Protein AF-A0A962N5A6-F1 (afdb_monomer)

Foldseek 3Di:
DVVVVVVVVVLVVVVVVCVVVADWDWWADPNDTDTDSFYDPVGDPDPPDDGGDDPDDPVSVVVVLVVQLVVLVVCCVPPVLNQSNVLSVQLVVCVDPPNVVVVCNVVSVVSNVVSVVVVCCVVVVVVVVVVVVVCVVDPPDD

Sequence (142 aa):
MAVFCLLTVTIIAHELLDFWNASLMPVCEYDLVRYATRVSAQHLCSSEQAVVASDGPPIGPLVTVFVVIATGVLLALKRRFPWMMLGGIAMFVSATPPMMRYKLDNLGEVAITLGVICAIAHFAGAATRFNAVRANDNPVVD

Secondary structure (DSSP, 8-state):
-HHHHHHHHHHHHHHHHHHHHPPPEEEEETTEEEEES-B-TTS-SSTTPPPB--SS--HHHHHHHHHHHHHHHHHHHHH---HHHHHHHHHHHHTSTTGGGGTTHHHHHHHHHHHHHHHHHHHHHHHHHHHHHHHHHS----

Radius of gyration: 21.51 Å; Cα contacts (8 Å, |Δi|>4): 131; chains: 1; bounding box: 57×36×58 Å

Solvent-accessible surface area (backbone atoms only — not comparable to full-atom values): 7910 Å² total; per-residue (Å²): 105,71,68,58,53,51,53,51,52,51,44,53,53,51,54,53,55,49,57,77,71,54,63,77,40,74,28,34,53,94,97,38,83,41,76,34,72,50,31,55,87,88,24,58,75,48,96,85,61,77,71,35,74,71,98,64,80,69,59,60,65,52,51,52,42,50,53,42,26,53,51,12,48,56,35,25,75,77,67,72,45,47,54,32,22,52,12,25,49,48,25,53,52,19,62,33,87,76,43,40,79,73,59,32,48,66,55,15,54,52,36,36,50,50,15,49,50,52,49,49,55,56,57,52,53,50,52,55,52,52,52,52,51,55,52,66,76,55,68,82,81,128

pLDDT: mean 81.9, std 8.24, range [58.44, 94.88]

Nearest PDB structures (foldseek):
  3bjd-assembly1_A  TM=3.701E-01  e=7.824E+00  Pseudomonas aeruginosa PAO1
  5gas-assembly1_T  TM=2.739E-01  e=2.727E+00  Thermus thermophilus
  3c72-assembly1_A  TM=3.761E-01  e=9.423E+00  Rattus norvegicus
  9b9m-assembly1_B  TM=3.727E-01  e=8.324E+00  Pseudomonas aeruginosa
  5a4u-assembly1_F  TM=2.194E-01  e=5.393E+00  Arabidopsis thaliana

Structure (mmCIF, N/CA/C/O backbone):
data_AF-A0A962N5A6-F1
#
_entry.id   AF-A0A962N5A6-F1
#
loop_
_atom_site.group_PDB
_atom_site.id
_atom_site.type_symbol
_atom_site.label_atom_id
_atom_site.label_alt_id
_atom_site.label_comp_id
_atom_site.label_asym_id
_atom_site.label_entity_id
_atom_site.label_seq_id
_atom_site.pdbx_PDB_ins_code
_atom_site.Cartn_x
_atom_site.Cartn_y
_atom_site.Cartn_z
_atom_site.occupancy
_atom_site.B_iso_or_equiv
_atom_site.auth_seq_id
_atom_site.auth_comp_id
_atom_site.auth_asym_id
_atom_site.auth_atom_id
_atom_site.pdbx_PDB_model_num
ATOM 1 N N . MET A 1 1 ? -2.535 8.611 18.108 1.00 82.94 1 MET A N 1
ATOM 2 C CA . MET A 1 1 ? -3.055 9.470 17.023 1.00 82.94 1 MET A CA 1
ATOM 3 C C . MET A 1 1 ? -1.970 10.363 16.446 1.00 82.94 1 MET A C 1
ATOM 5 O O . MET A 1 1 ? -1.629 10.131 15.302 1.00 82.94 1 MET A O 1
ATOM 9 N N . ALA A 1 2 ? -1.335 11.257 17.215 1.00 88.69 2 ALA A N 1
ATOM 10 C CA . ALA A 1 2 ? -0.260 12.123 16.696 1.00 88.69 2 ALA A CA 1
ATOM 11 C C . ALA A 1 2 ? 0.865 11.370 15.951 1.00 88.69 2 ALA A C 1
ATOM 13 O O . ALA A 1 2 ? 1.178 11.716 14.820 1.00 88.69 2 ALA A O 1
ATOM 14 N N . VAL A 1 3 ? 1.400 10.287 16.533 1.00 88.25 3 VAL A N 1
ATOM 15 C CA . VAL A 1 3 ? 2.443 9.455 15.893 1.00 88.25 3 VAL A CA 1
ATOM 16 C C . VAL A 1 3 ? 1.981 8.865 14.557 1.00 88.25 3 VAL A C 1
ATOM 18 O O . VAL A 1 3 ? 2.721 8.898 13.584 1.00 88.25 3 VAL A O 1
ATOM 21 N N . PHE A 1 4 ? 0.746 8.361 14.493 1.00 85.62 4 PHE A N 1
ATOM 22 C CA . PHE A 1 4 ? 0.176 7.800 13.265 1.00 85.62 4 PHE A CA 1
ATOM 23 C C . PHE A 1 4 ? 0.002 8.875 12.185 1.00 85.62 4 PHE A C 1
ATOM 25 O O . PHE A 1 4 ? 0.357 8.649 11.032 1.00 85.62 4 PHE A O 1
ATOM 32 N N . CYS A 1 5 ? -0.494 10.057 12.563 1.00 90.88 5 CYS A N 1
ATOM 33 C CA . CYS A 1 5 ? -0.647 11.174 11.636 1.00 90.88 5 CYS A CA 1
ATOM 34 C C . CYS A 1 5 ? 0.708 11.637 11.091 1.00 90.88 5 CYS A C 1
ATOM 36 O O . CYS A 1 5 ? 0.840 11.804 9.884 1.00 90.88 5 CYS A O 1
ATOM 38 N N . LEU A 1 6 ? 1.717 11.788 11.957 1.00 94.88 6 LEU A N 1
ATOM 39 C CA . LEU A 1 6 ? 3.071 12.161 11.543 1.00 94.88 6 LEU A CA 1
ATOM 40 C C . LEU A 1 6 ? 3.664 11.127 10.586 1.00 94.88 6 LEU A C 1
ATOM 42 O O . LEU A 1 6 ? 4.086 11.497 9.499 1.00 94.88 6 LEU A O 1
AT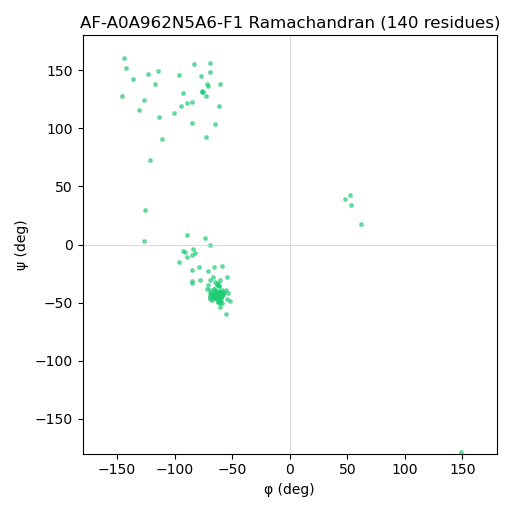OM 46 N N . LEU A 1 7 ? 3.609 9.839 10.941 1.00 91.19 7 LEU A N 1
ATOM 47 C CA . LEU A 1 7 ? 4.076 8.750 10.081 1.00 91.19 7 LEU A CA 1
ATOM 48 C C . LEU A 1 7 ? 3.404 8.796 8.699 1.00 91.19 7 LEU A C 1
ATOM 50 O O . LEU A 1 7 ? 4.079 8.710 7.679 1.00 91.19 7 LEU A O 1
ATOM 54 N N . THR A 1 8 ? 2.082 8.971 8.667 1.00 88.62 8 THR A N 1
ATOM 55 C CA . THR A 1 8 ? 1.308 9.020 7.419 1.00 88.62 8 THR A CA 1
ATOM 56 C C . THR A 1 8 ? 1.729 10.202 6.549 1.00 88.62 8 THR A C 1
ATOM 58 O O . THR A 1 8 ? 1.980 10.027 5.361 1.00 88.62 8 THR A O 1
ATOM 61 N N . VAL A 1 9 ? 1.859 11.395 7.137 1.00 94.12 9 VAL A N 1
ATOM 62 C CA . VAL A 1 9 ? 2.307 12.597 6.419 1.00 94.12 9 VAL A CA 1
ATOM 63 C C . VAL A 1 9 ? 3.726 12.417 5.882 1.00 94.12 9 VAL A C 1
ATOM 65 O O . VAL A 1 9 ? 3.983 12.766 4.734 1.00 94.12 9 VAL A O 1
ATOM 68 N N . THR A 1 10 ? 4.634 11.835 6.669 1.00 92.75 10 THR A N 1
ATOM 69 C CA . THR A 1 10 ? 6.011 11.570 6.233 1.00 92.75 10 THR A CA 1
ATOM 70 C C . THR A 1 10 ? 6.058 10.597 5.057 1.00 92.75 10 THR A C 1
ATOM 72 O O . THR A 1 10 ? 6.770 10.866 4.096 1.00 92.75 10 THR A O 1
ATOM 75 N N . ILE A 1 11 ? 5.283 9.506 5.093 1.00 91.69 11 ILE A N 1
ATOM 76 C CA . ILE A 1 11 ? 5.227 8.535 3.989 1.00 91.69 11 ILE A CA 1
ATOM 7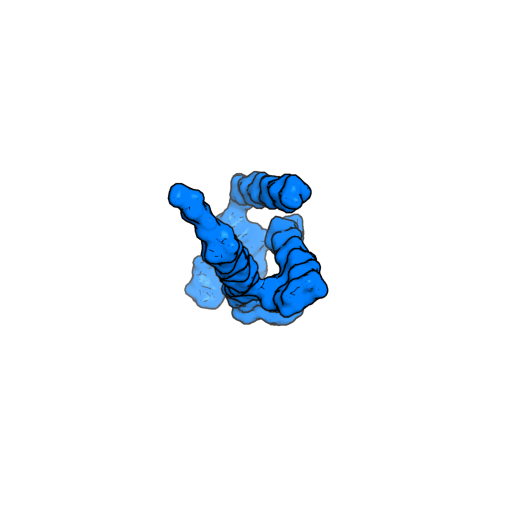7 C C . ILE A 1 11 ? 4.649 9.183 2.728 1.00 91.69 11 ILE A C 1
ATOM 79 O O . ILE A 1 11 ? 5.231 9.043 1.660 1.00 91.69 11 ILE A O 1
ATOM 83 N N . ILE A 1 12 ? 3.548 9.936 2.844 1.00 90.69 12 ILE A N 1
ATOM 84 C CA . ILE A 1 12 ? 2.951 10.639 1.697 1.00 90.69 12 ILE A CA 1
ATOM 85 C C . ILE A 1 12 ? 3.952 11.625 1.087 1.00 90.69 12 ILE A C 1
ATOM 87 O O . ILE A 1 12 ? 4.095 11.669 -0.130 1.00 90.69 12 ILE A O 1
ATOM 91 N N . ALA A 1 13 ? 4.653 12.403 1.915 1.00 92.44 13 ALA A N 1
ATOM 92 C CA . ALA A 1 13 ? 5.653 13.351 1.437 1.00 92.44 13 ALA A CA 1
ATOM 93 C C . ALA A 1 13 ? 6.822 12.646 0.732 1.00 92.44 13 ALA A C 1
ATOM 95 O O . ALA A 1 13 ? 7.244 13.098 -0.328 1.00 92.44 13 ALA A O 1
ATOM 96 N N . HIS A 1 14 ? 7.313 11.535 1.288 1.00 90.81 14 HIS A N 1
ATOM 97 C CA . HIS A 1 14 ? 8.376 10.729 0.688 1.00 90.81 14 HIS A CA 1
ATOM 98 C C . HIS A 1 14 ? 7.968 10.183 -0.687 1.00 90.81 14 HIS A C 1
ATOM 100 O O . HIS A 1 14 ? 8.644 10.443 -1.675 1.00 90.81 14 HIS A O 1
ATOM 106 N N . GLU A 1 15 ? 6.830 9.490 -0.768 1.00 87.44 15 GLU A N 1
ATOM 107 C CA . GLU A 1 15 ? 6.330 8.893 -2.016 1.00 87.44 15 GLU A CA 1
ATOM 108 C C . GLU A 1 15 ? 6.004 9.957 -3.074 1.00 87.44 15 GLU A C 1
ATOM 110 O O . GLU A 1 15 ? 6.234 9.747 -4.263 1.00 87.44 15 GLU A O 1
ATOM 115 N N . LEU A 1 16 ? 5.503 11.127 -2.660 1.00 90.19 16 LEU A N 1
ATOM 116 C CA . LEU A 1 16 ? 5.241 12.234 -3.577 1.00 90.19 16 LEU A CA 1
ATOM 117 C C . LEU A 1 16 ? 6.536 12.775 -4.189 1.00 90.19 16 LEU A C 1
ATOM 119 O O . LEU A 1 16 ? 6.573 13.056 -5.384 1.00 90.19 16 LEU A O 1
ATOM 123 N N . LEU A 1 17 ? 7.592 12.930 -3.389 1.00 87.94 17 LEU A N 1
ATOM 124 C CA . LEU A 1 17 ? 8.891 13.383 -3.884 1.00 87.94 17 LEU A CA 1
ATOM 125 C C . LEU A 1 17 ? 9.533 12.342 -4.804 1.00 87.94 17 LEU A C 1
ATOM 127 O O . LEU A 1 17 ? 10.055 12.708 -5.856 1.00 87.94 17 LEU A O 1
ATOM 131 N N . ASP A 1 18 ? 9.445 11.061 -4.452 1.00 85.12 18 ASP A N 1
ATOM 132 C CA . ASP A 1 18 ? 9.923 9.974 -5.308 1.00 85.12 18 ASP A CA 1
ATOM 133 C C . ASP A 1 18 ? 9.173 9.944 -6.640 1.00 85.12 18 ASP A C 1
ATOM 135 O O . ASP A 1 18 ? 9.796 9.821 -7.692 1.00 85.12 18 ASP A O 1
ATOM 139 N N . PHE A 1 19 ? 7.852 10.147 -6.628 1.00 85.19 19 PHE A N 1
ATOM 140 C CA . PHE A 1 19 ? 7.035 10.184 -7.841 1.00 85.19 19 PHE A CA 1
ATOM 141 C C . PHE A 1 19 ? 7.504 11.248 -8.841 1.00 85.19 19 PHE A C 1
ATOM 143 O O . PHE A 1 19 ? 7.556 10.981 -10.039 1.00 85.19 19 PHE A O 1
ATOM 150 N N . TRP A 1 20 ? 7.882 12.438 -8.365 1.00 88.12 20 TRP A N 1
ATOM 151 C CA . TRP A 1 20 ? 8.372 13.514 -9.235 1.00 88.12 20 TRP A CA 1
ATOM 152 C C . TRP A 1 20 ? 9.760 13.248 -9.824 1.00 88.12 20 TRP A C 1
ATOM 154 O O . TRP A 1 20 ? 10.092 13.813 -10.864 1.00 88.12 20 TRP A O 1
ATOM 164 N N . ASN A 1 21 ? 10.557 12.394 -9.185 1.00 85.50 21 ASN A N 1
ATOM 165 C CA . ASN A 1 21 ? 11.887 12.014 -9.662 1.00 85.50 21 ASN A CA 1
ATOM 166 C C . ASN A 1 21 ? 11.878 10.701 -10.461 1.00 85.50 21 ASN A C 1
ATOM 168 O O . ASN A 1 21 ? 12.843 10.385 -11.159 1.00 85.50 21 ASN A O 1
ATOM 172 N N . ALA A 1 22 ? 10.795 9.931 -10.373 1.00 83.25 22 ALA A N 1
ATOM 173 C CA . ALA A 1 22 ? 10.671 8.636 -11.010 1.00 83.25 22 ALA A CA 1
ATOM 174 C C . ALA A 1 22 ? 10.412 8.757 -12.519 1.00 83.25 22 ALA A C 1
ATOM 176 O O . ALA A 1 22 ? 9.509 9.455 -12.977 1.00 83.25 22 ALA A O 1
ATOM 177 N N . SER A 1 23 ? 11.170 7.993 -13.305 1.00 85.56 23 SER A N 1
ATOM 178 C CA . SER A 1 23 ? 10.913 7.822 -14.737 1.00 85.56 23 SER A CA 1
ATOM 179 C C . SER A 1 23 ? 10.068 6.572 -14.973 1.00 85.56 23 SER A C 1
ATOM 181 O O . SER A 1 23 ? 10.480 5.460 -14.644 1.00 85.56 23 SER A O 1
ATOM 183 N N . LEU A 1 24 ? 8.879 6.747 -15.552 1.00 86.00 24 LEU A N 1
ATOM 184 C CA . LEU A 1 24 ? 7.996 5.641 -15.922 1.00 86.00 24 LEU A CA 1
ATOM 185 C C . LEU A 1 24 ? 8.385 5.089 -17.295 1.00 86.00 24 LEU A C 1
ATOM 187 O O . LEU A 1 24 ? 8.360 5.808 -18.291 1.00 86.00 24 LEU A O 1
ATOM 191 N N . MET A 1 25 ? 8.695 3.797 -17.353 1.00 87.19 25 MET A N 1
ATOM 192 C CA . MET A 1 25 ? 9.019 3.082 -18.587 1.00 87.19 25 MET A CA 1
ATOM 193 C C . MET A 1 25 ? 7.962 2.015 -18.893 1.00 87.19 25 MET A C 1
ATOM 195 O O . MET A 1 25 ? 7.364 1.462 -17.964 1.00 87.19 25 MET A O 1
ATOM 199 N N . PRO A 1 26 ? 7.705 1.712 -20.177 1.00 89.62 26 PRO A N 1
ATOM 200 C CA . PRO A 1 26 ? 6.782 0.652 -20.547 1.00 89.62 26 PRO A CA 1
ATOM 201 C C . PRO A 1 26 ? 7.392 -0.725 -20.253 1.00 89.62 26 PRO A C 1
ATOM 203 O O . PRO A 1 26 ? 8.564 -0.984 -20.518 1.00 89.62 26 PRO A O 1
ATOM 206 N N . VAL A 1 27 ? 6.565 -1.612 -19.722 1.00 89.19 27 VAL A N 1
ATOM 207 C CA . VAL A 1 27 ? 6.858 -3.003 -19.389 1.00 89.19 27 VAL A CA 1
ATOM 208 C C . VAL A 1 27 ? 5.806 -3.861 -20.071 1.00 89.19 27 VAL A C 1
ATOM 210 O O . VAL A 1 27 ? 4.606 -3.647 -19.872 1.00 89.19 27 VAL A O 1
ATOM 213 N N . CYS A 1 28 ? 6.257 -4.820 -20.873 1.00 87.81 28 CYS A N 1
ATOM 214 C CA . CYS A 1 28 ? 5.388 -5.700 -21.640 1.00 87.81 28 CYS A CA 1
ATOM 215 C C . CYS A 1 28 ? 5.272 -7.035 -20.922 1.00 87.81 28 CYS A C 1
ATOM 217 O O . CYS A 1 28 ? 6.238 -7.780 -20.778 1.00 87.81 28 CYS A O 1
ATOM 219 N N . GLU A 1 29 ? 4.071 -7.314 -20.433 1.00 83.44 29 GLU A N 1
ATOM 220 C CA . GLU A 1 29 ? 3.795 -8.472 -19.599 1.00 83.44 29 GLU A CA 1
ATOM 221 C C . GLU A 1 29 ? 2.389 -8.992 -19.902 1.00 83.44 29 GLU A C 1
ATOM 223 O O . GLU A 1 29 ? 1.424 -8.239 -19.796 1.00 83.44 29 GLU A O 1
ATOM 228 N N . TYR A 1 30 ? 2.258 -10.290 -20.197 1.00 79.50 30 TYR A N 1
ATOM 229 C CA . TYR A 1 30 ? 0.972 -10.933 -20.510 1.00 79.50 30 TYR A CA 1
ATOM 230 C C . TYR A 1 30 ? 0.190 -10.217 -21.624 1.00 79.50 30 TYR A C 1
ATOM 232 O O . TYR A 1 30 ? -1.015 -10.016 -21.496 1.00 79.50 30 TYR A O 1
ATOM 240 N N . ASP A 1 31 ? 0.886 -9.808 -22.689 1.00 81.50 31 ASP A N 1
ATOM 241 C CA . ASP A 1 31 ? 0.311 -9.072 -23.831 1.00 81.50 31 ASP A CA 1
ATOM 242 C C . ASP A 1 31 ? -0.295 -7.699 -23.455 1.00 81.50 31 ASP A C 1
ATOM 244 O O . ASP A 1 31 ? -1.076 -7.103 -24.193 1.00 81.50 31 ASP A O 1
ATOM 248 N N . LEU A 1 32 ? 0.078 -7.173 -22.28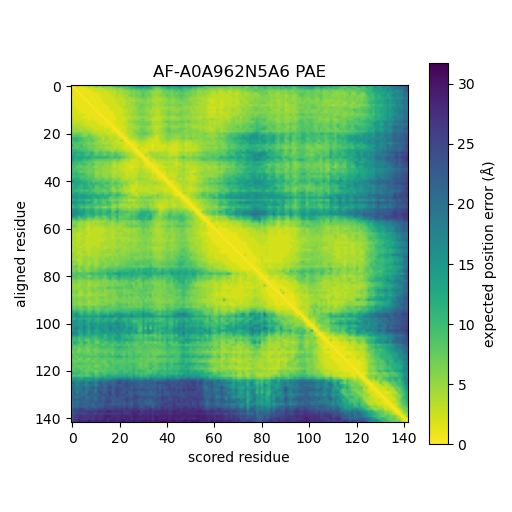1 1.00 83.00 32 LEU A N 1
ATOM 249 C CA . LEU A 1 32 ? -0.333 -5.867 -21.779 1.00 83.00 32 LEU A CA 1
ATOM 250 C C . LEU A 1 32 ? 0.885 -4.961 -21.611 1.00 83.00 32 LEU A C 1
ATOM 252 O O . LEU A 1 32 ? 1.917 -5.364 -21.069 1.00 83.00 32 LEU A O 1
ATOM 256 N N . VAL A 1 33 ? 0.724 -3.698 -22.004 1.00 88.19 33 VAL A N 1
ATOM 257 C CA . VAL A 1 33 ? 1.696 -2.639 -21.722 1.00 88.19 33 VAL A CA 1
ATOM 258 C C . VAL A 1 33 ? 1.341 -2.003 -20.381 1.00 88.19 33 VAL A C 1
ATOM 260 O O . VAL A 1 33 ? 0.236 -1.493 -20.192 1.00 88.19 33 VAL A O 1
ATOM 263 N N . ARG A 1 34 ? 2.277 -2.033 -19.431 1.00 85.62 34 ARG A N 1
ATOM 264 C CA . ARG A 1 34 ? 2.153 -1.372 -18.124 1.00 85.62 34 ARG A CA 1
ATOM 265 C C . ARG A 1 34 ? 3.307 -0.408 -17.929 1.00 85.62 34 ARG A C 1
ATOM 267 O O . ARG A 1 34 ? 4.412 -0.689 -18.365 1.00 85.62 34 ARG A O 1
ATOM 274 N N . TYR A 1 35 ? 3.075 0.695 -17.232 1.00 85.44 35 TYR A N 1
ATOM 275 C CA . TYR A 1 35 ? 4.152 1.607 -16.865 1.00 85.44 35 TYR A CA 1
ATOM 276 C C . TYR A 1 35 ? 4.691 1.253 -15.484 1.00 85.44 35 TYR A C 1
ATOM 278 O O . TYR A 1 35 ? 3.921 1.079 -14.538 1.00 85.44 35 TYR A O 1
ATOM 286 N N . ALA A 1 36 ? 6.009 1.129 -15.379 1.00 84.94 36 ALA A N 1
ATOM 287 C CA . ALA A 1 36 ? 6.703 0.882 -14.126 1.00 84.94 36 ALA A CA 1
ATOM 288 C C . ALA A 1 36 ? 8.040 1.626 -14.105 1.00 84.94 36 ALA A C 1
ATOM 290 O O . ALA A 1 36 ? 8.590 1.993 -15.139 1.00 84.94 36 ALA A O 1
ATOM 291 N N . THR A 1 37 ? 8.583 1.822 -12.911 1.00 84.81 37 THR A N 1
ATOM 292 C CA . THR A 1 37 ? 9.892 2.456 -12.695 1.00 84.81 37 THR A CA 1
ATOM 293 C C . THR A 1 37 ? 11.059 1.476 -12.817 1.00 84.81 37 THR A C 1
ATOM 295 O O . THR A 1 37 ? 12.216 1.867 -12.731 1.00 84.81 37 THR A O 1
ATOM 298 N N . ARG A 1 38 ? 10.764 0.188 -13.025 1.00 82.38 38 ARG A N 1
ATOM 299 C CA . ARG A 1 38 ? 11.738 -0.898 -13.148 1.00 82.38 38 ARG A CA 1
ATOM 300 C C . ARG A 1 38 ? 11.356 -1.816 -14.295 1.00 82.38 38 ARG A C 1
ATOM 302 O O . ARG A 1 38 ? 10.178 -2.119 -14.484 1.00 82.38 38 ARG A O 1
ATOM 309 N N . VAL A 1 39 ? 12.359 -2.296 -15.017 1.00 85.25 39 VAL A N 1
ATOM 310 C CA . VAL A 1 39 ? 12.181 -3.140 -16.199 1.00 85.25 39 VAL A CA 1
ATOM 311 C C . VAL A 1 39 ? 13.097 -4.343 -16.055 1.00 85.25 39 VAL A C 1
ATOM 313 O O . VAL A 1 39 ? 14.315 -4.188 -16.021 1.00 85.25 39 VAL A O 1
ATOM 316 N N . SER A 1 40 ? 12.523 -5.544 -15.947 1.00 83.62 40 SER A N 1
ATOM 317 C CA . SER A 1 40 ? 13.307 -6.782 -15.934 1.00 83.62 40 SER A CA 1
ATOM 318 C C . SER A 1 40 ? 13.625 -7.218 -17.368 1.00 83.62 40 SER A C 1
ATOM 320 O O . SER A 1 40 ? 12.875 -6.918 -18.297 1.00 83.62 40 SER A O 1
ATOM 322 N N . ALA A 1 41 ? 14.699 -7.993 -17.550 1.00 83.31 41 ALA A N 1
ATOM 323 C CA . ALA A 1 41 ? 15.081 -8.525 -18.863 1.00 83.31 41 ALA A CA 1
ATOM 324 C C . ALA A 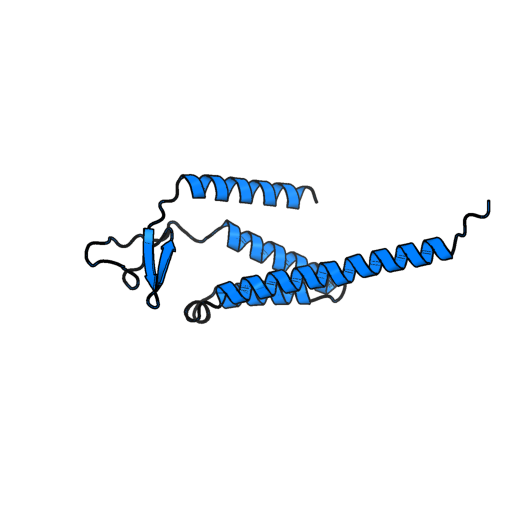1 41 ? 13.997 -9.406 -19.520 1.00 83.31 41 ALA A C 1
ATOM 326 O O . ALA A 1 41 ? 14.037 -9.636 -20.723 1.00 83.31 41 ALA A O 1
ATOM 327 N N . GLN A 1 42 ? 13.037 -9.909 -18.738 1.00 82.06 42 GLN A N 1
ATOM 328 C CA . GLN A 1 42 ? 11.971 -10.799 -19.205 1.00 82.06 42 GLN A CA 1
ATOM 329 C C . GLN A 1 42 ? 10.727 -10.036 -19.689 1.00 82.06 42 GLN A C 1
ATOM 331 O O . GLN A 1 42 ? 9.852 -10.646 -20.295 1.00 82.06 42 GLN A O 1
ATOM 336 N N . HIS A 1 43 ? 10.645 -8.725 -19.435 1.00 84.50 43 HIS A N 1
ATOM 337 C CA . HIS A 1 43 ? 9.448 -7.910 -19.691 1.00 84.50 43 HIS A CA 1
ATOM 338 C C . HIS A 1 43 ? 9.742 -6.679 -20.563 1.00 84.50 43 HIS A C 1
ATOM 340 O O . HIS A 1 43 ? 9.106 -5.630 -20.425 1.00 84.50 43 HIS A O 1
ATOM 346 N N . LEU A 1 44 ? 10.741 -6.794 -21.442 1.00 87.62 44 LEU A N 1
ATOM 347 C CA . LEU A 1 44 ? 11.096 -5.756 -22.407 1.00 87.62 44 LEU A CA 1
ATOM 348 C C . LEU A 1 44 ? 10.021 -5.653 -23.497 1.00 87.62 44 LEU A C 1
ATOM 350 O O . LEU A 1 44 ? 9.571 -6.666 -24.027 1.00 87.62 44 LEU A O 1
ATOM 354 N N . CYS A 1 45 ? 9.634 -4.427 -23.854 1.00 87.81 45 CYS A N 1
ATOM 355 C CA . CYS A 1 45 ? 8.711 -4.179 -24.965 1.00 87.81 45 CYS A CA 1
ATOM 356 C C . CYS A 1 45 ? 9.413 -4.119 -26.328 1.00 87.81 45 CYS A C 1
ATOM 358 O O . CYS A 1 45 ? 8.776 -4.297 -27.362 1.00 87.81 45 CYS A O 1
ATOM 360 N N . SER A 1 46 ? 10.718 -3.844 -26.335 1.00 86.12 46 SER A N 1
ATOM 361 C CA . SER A 1 46 ? 11.560 -3.754 -27.529 1.00 86.12 46 SER A CA 1
ATOM 362 C C . SER A 1 46 ? 12.939 -4.346 -27.242 1.00 86.12 46 SER A C 1
ATOM 364 O O . SER A 1 46 ? 13.416 -4.291 -26.109 1.00 86.12 46 SER A O 1
ATOM 366 N N . SER A 1 47 ? 13.604 -4.872 -28.272 1.00 82.12 47 SER A N 1
ATOM 367 C CA . SER A 1 47 ? 14.970 -5.406 -28.186 1.00 82.12 47 SER A CA 1
ATOM 368 C C . SER A 1 47 ? 16.034 -4.347 -27.879 1.00 82.12 47 SER A C 1
ATOM 370 O O . SER A 1 47 ? 17.125 -4.698 -27.444 1.00 82.12 47 SER A O 1
ATOM 372 N N . GLU A 1 48 ? 15.737 -3.065 -28.101 1.00 85.50 48 GLU A N 1
ATOM 373 C CA . GLU A 1 48 ? 16.657 -1.944 -27.838 1.00 85.50 48 GLU A CA 1
ATOM 374 C C . GLU A 1 48 ? 16.485 -1.336 -26.436 1.00 85.50 48 GLU A C 1
ATOM 376 O O . GLU A 1 48 ? 17.240 -0.454 -26.030 1.00 85.50 48 GLU A O 1
ATOM 381 N N . GLN A 1 49 ? 15.480 -1.784 -25.680 1.00 85.25 49 GLN A N 1
ATOM 382 C CA . GLN A 1 49 ? 15.165 -1.234 -24.369 1.00 85.25 49 GLN A CA 1
ATOM 383 C C . GLN A 1 49 ? 16.167 -1.723 -23.310 1.00 85.25 49 GLN A C 1
ATOM 385 O O . GLN A 1 49 ? 16.431 -2.918 -23.181 1.00 85.25 49 GLN A O 1
ATOM 390 N N . ALA A 1 50 ? 16.706 -0.795 -22.516 1.00 85.75 50 ALA A N 1
ATOM 391 C CA . ALA A 1 50 ? 17.626 -1.123 -21.432 1.00 85.75 50 ALA A CA 1
ATOM 392 C C . ALA A 1 50 ? 16.889 -1.680 -20.200 1.00 85.75 50 ALA A C 1
ATOM 394 O O . ALA A 1 50 ? 15.786 -1.249 -19.857 1.00 85.75 50 ALA A O 1
ATOM 395 N N . VAL A 1 51 ? 17.534 -2.622 -19.508 1.00 86.69 51 VAL A N 1
ATOM 396 C CA . VAL A 1 51 ? 17.077 -3.145 -18.213 1.00 86.69 51 VAL A CA 1
ATOM 397 C C . VAL A 1 51 ? 17.303 -2.078 -17.146 1.00 86.69 51 VAL A C 1
ATOM 399 O O . VAL A 1 51 ? 18.416 -1.577 -16.992 1.00 86.69 51 VAL A O 1
ATOM 402 N N . VAL A 1 52 ? 16.255 -1.765 -16.386 1.00 84.25 52 VAL A N 1
ATOM 403 C CA . VAL A 1 52 ? 16.305 -0.790 -15.291 1.00 84.25 52 VAL A CA 1
ATOM 404 C C . VAL A 1 52 ? 16.091 -1.532 -13.984 1.00 84.25 52 VAL A C 1
ATOM 406 O O . VAL A 1 52 ? 15.001 -2.053 -13.722 1.00 84.25 52 VAL A O 1
ATOM 409 N N . ALA A 1 53 ? 17.158 -1.624 -13.193 1.00 80.31 53 ALA A N 1
ATOM 410 C CA . ALA A 1 53 ? 17.128 -2.265 -11.887 1.00 80.31 53 ALA A CA 1
ATOM 411 C C . ALA A 1 53 ? 16.296 -1.447 -10.884 1.00 80.31 53 ALA A C 1
ATOM 413 O O . ALA A 1 53 ? 16.097 -0.250 -11.045 1.00 80.31 53 ALA A O 1
ATOM 414 N N . SER A 1 54 ? 15.793 -2.118 -9.846 1.00 73.19 54 SER A N 1
ATOM 415 C CA . SER A 1 54 ? 15.072 -1.464 -8.748 1.00 73.19 54 SER A CA 1
ATOM 416 C C . SER A 1 54 ? 16.072 -0.750 -7.834 1.00 73.19 54 SER A C 1
ATOM 418 O O . SER A 1 54 ? 17.004 -1.400 -7.365 1.00 73.19 54 SER A O 1
ATOM 420 N N . ASP A 1 55 ? 15.828 0.518 -7.495 1.00 70.19 55 ASP A N 1
ATOM 421 C CA . ASP A 1 55 ? 16.673 1.313 -6.575 1.00 70.19 55 ASP A CA 1
ATOM 422 C C . ASP A 1 55 ? 16.536 0.919 -5.089 1.00 70.19 55 ASP A C 1
ATOM 424 O O . ASP A 1 55 ? 17.114 1.536 -4.197 1.00 70.19 55 ASP A O 1
ATOM 428 N N . GLY A 1 56 ? 15.778 -0.139 -4.798 1.00 75.19 56 GLY A N 1
ATOM 429 C CA . GLY A 1 56 ? 15.559 -0.644 -3.449 1.00 75.19 56 GLY A CA 1
ATOM 430 C C . GLY A 1 56 ? 14.181 -1.278 -3.260 1.00 75.19 56 GLY A C 1
ATOM 431 O O . GLY A 1 56 ? 13.402 -1.390 -4.216 1.00 75.19 56 GLY A O 1
ATOM 432 N N . PRO A 1 57 ? 13.881 -1.746 -2.035 1.00 76.12 57 PRO A N 1
ATOM 433 C CA . PRO A 1 57 ? 12.549 -2.206 -1.662 1.00 76.12 57 PRO A CA 1
ATOM 434 C C . PRO A 1 57 ? 11.553 -1.031 -1.596 1.00 76.12 57 PRO A C 1
ATOM 436 O O . PRO A 1 57 ? 11.944 0.070 -1.219 1.00 76.12 57 PRO A O 1
ATOM 439 N N . PRO A 1 58 ? 10.261 -1.250 -1.908 1.00 80.75 58 PRO A N 1
ATOM 440 C CA . PRO A 1 58 ? 9.238 -0.206 -1.853 1.00 80.75 58 PRO A CA 1
ATOM 441 C C . PRO A 1 58 ? 8.892 0.126 -0.395 1.00 80.75 58 PRO A C 1
ATOM 443 O O . PRO A 1 58 ? 8.053 -0.536 0.218 1.00 80.75 58 PRO A O 1
ATOM 446 N N . ILE A 1 59 ? 9.573 1.123 0.175 1.00 84.25 59 ILE A N 1
ATOM 447 C CA . ILE A 1 59 ? 9.536 1.426 1.613 1.00 84.25 59 ILE A CA 1
ATOM 448 C C . ILE A 1 59 ? 8.123 1.801 2.073 1.00 84.25 59 ILE A C 1
ATOM 450 O O . ILE A 1 59 ? 7.654 1.230 3.060 1.00 84.25 59 ILE A O 1
ATOM 454 N N . GLY A 1 60 ? 7.427 2.702 1.369 1.00 84.94 60 GLY A N 1
ATOM 455 C CA . GLY A 1 60 ? 6.086 3.154 1.749 1.00 84.94 60 GLY A CA 1
ATOM 456 C C . GLY A 1 60 ? 5.092 1.999 1.904 1.00 84.94 60 GLY A C 1
ATOM 457 O O . GLY A 1 60 ? 4.607 1.777 3.018 1.00 84.94 60 GLY A O 1
ATOM 458 N N . PRO A 1 61 ? 4.847 1.195 0.851 1.00 84.06 61 PRO A N 1
ATOM 459 C CA . PRO A 1 61 ? 3.962 0.033 0.925 1.00 84.06 61 PRO A CA 1
ATOM 460 C C . PRO A 1 61 ? 4.345 -0.964 2.028 1.00 84.06 61 PRO A C 1
ATOM 462 O O . PRO A 1 61 ? 3.467 -1.489 2.717 1.00 84.06 61 PRO A O 1
ATOM 465 N N . LEU A 1 62 ? 5.646 -1.198 2.241 1.00 87.69 62 LEU A N 1
ATOM 466 C CA . LEU A 1 62 ? 6.141 -2.103 3.281 1.00 87.69 62 LEU A CA 1
ATOM 467 C C . LEU A 1 62 ? 5.746 -1.610 4.680 1.00 87.69 62 LEU A C 1
ATOM 469 O O . LEU A 1 62 ? 5.186 -2.361 5.482 1.00 87.69 62 LEU A O 1
ATOM 473 N N . VAL A 1 63 ? 6.001 -0.328 4.962 1.00 89.56 63 VAL A N 1
ATOM 474 C CA . VAL A 1 63 ? 5.663 0.300 6.244 1.00 89.56 63 VAL A CA 1
ATOM 475 C C . VAL A 1 63 ? 4.150 0.285 6.460 1.00 89.56 63 VAL A C 1
ATOM 477 O O . VAL A 1 63 ? 3.695 -0.066 7.550 1.00 89.56 63 VAL A O 1
ATOM 480 N N . THR A 1 64 ? 3.357 0.588 5.430 1.00 86.75 64 THR A N 1
ATOM 481 C CA . THR A 1 64 ? 1.891 0.560 5.516 1.00 86.75 64 THR A CA 1
ATOM 482 C C . THR A 1 64 ? 1.368 -0.825 5.890 1.00 86.75 64 THR A C 1
ATOM 484 O O . THR A 1 64 ? 0.568 -0.940 6.822 1.00 86.75 64 THR A O 1
ATOM 487 N N . VAL A 1 65 ? 1.844 -1.887 5.231 1.00 88.31 65 VAL A N 1
ATOM 488 C CA . VAL A 1 65 ? 1.424 -3.265 5.535 1.00 88.31 65 VAL A CA 1
ATOM 489 C C . VAL A 1 65 ? 1.759 -3.638 6.980 1.00 88.31 65 VAL A C 1
ATOM 491 O O . VAL A 1 65 ? 0.898 -4.162 7.690 1.00 88.31 65 VAL A O 1
ATOM 494 N N . PHE A 1 66 ? 2.959 -3.309 7.469 1.00 91.25 66 PHE A N 1
ATOM 495 C CA . PHE A 1 66 ? 3.329 -3.593 8.859 1.00 91.25 66 PHE A CA 1
ATOM 496 C C . PHE A 1 66 ? 2.478 -2.833 9.875 1.00 91.25 66 PHE A C 1
ATOM 498 O O . PHE A 1 66 ? 2.069 -3.414 10.881 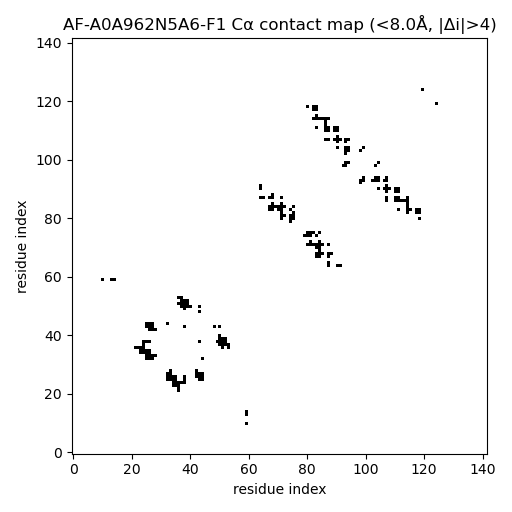1.00 91.25 66 PHE A O 1
ATOM 505 N N . VAL A 1 67 ? 2.158 -1.563 9.614 1.00 89.56 67 VAL A N 1
ATOM 506 C CA . VAL A 1 67 ? 1.274 -0.771 10.482 1.00 89.56 67 VAL A CA 1
ATOM 507 C C . VAL A 1 67 ? -0.127 -1.378 10.535 1.00 89.56 67 VAL A C 1
ATOM 509 O O . VAL A 1 67 ? -0.708 -1.478 11.621 1.00 89.56 67 VAL A O 1
ATOM 512 N N . VAL A 1 68 ? -0.666 -1.828 9.398 1.00 87.31 68 VAL A N 1
ATOM 513 C CA . VAL A 1 68 ? -1.980 -2.483 9.352 1.00 87.31 68 VAL A CA 1
ATOM 514 C C . VAL A 1 68 ? -1.959 -3.809 10.107 1.00 87.31 68 VAL A C 1
ATOM 516 O O . VAL A 1 68 ? -2.839 -4.036 10.938 1.00 87.31 68 VAL A O 1
ATOM 519 N N . ILE A 1 69 ? -0.942 -4.651 9.897 1.00 89.81 69 ILE A N 1
ATOM 520 C CA . ILE A 1 69 ? -0.799 -5.923 10.618 1.00 89.81 69 ILE A CA 1
ATOM 521 C C . ILE A 1 69 ? -0.674 -5.673 12.123 1.00 89.81 69 ILE A C 1
ATOM 523 O O . ILE A 1 69 ? -1.419 -6.271 12.895 1.00 89.81 69 ILE A O 1
ATOM 527 N N . ALA A 1 70 ? 0.200 -4.761 12.557 1.00 89.94 70 ALA A N 1
ATOM 528 C CA . ALA A 1 70 ? 0.395 -4.449 13.973 1.00 89.94 70 ALA A CA 1
ATOM 529 C C . ALA A 1 70 ? -0.894 -3.928 14.626 1.00 89.94 70 ALA A C 1
ATOM 531 O O . ALA A 1 70 ? -1.269 -4.357 15.719 1.00 89.94 70 ALA A O 1
ATOM 532 N N . THR A 1 71 ? -1.620 -3.052 13.930 1.00 87.81 71 THR A N 1
ATOM 533 C CA . THR A 1 71 ? -2.918 -2.549 14.396 1.00 87.81 71 THR A CA 1
ATOM 534 C C . THR A 1 71 ? -3.949 -3.678 14.468 1.00 87.81 71 THR A C 1
ATOM 536 O O . THR A 1 71 ? -4.664 -3.797 15.465 1.00 87.81 71 THR A O 1
ATOM 539 N N . GLY A 1 72 ? -3.981 -4.559 13.465 1.00 86.31 72 GLY A N 1
ATOM 540 C CA . GLY A 1 72 ? -4.823 -5.751 13.442 1.00 86.31 72 GLY A CA 1
ATOM 541 C C . GLY A 1 72 ? -4.519 -6.720 14.587 1.00 86.31 72 GLY A C 1
ATOM 542 O O . GLY A 1 72 ? -5.451 -7.223 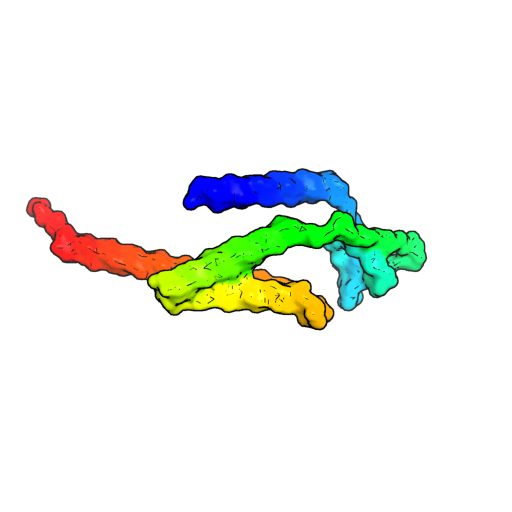15.206 1.00 86.31 72 GLY A O 1
ATOM 543 N N . VAL A 1 73 ? -3.245 -6.941 14.926 1.00 90.94 73 VAL A N 1
ATOM 544 C CA . VAL A 1 73 ? -2.824 -7.764 16.076 1.00 90.94 73 VAL A CA 1
ATOM 545 C C . VAL A 1 73 ? -3.339 -7.159 17.380 1.00 90.94 73 VAL A C 1
ATOM 547 O O . VAL A 1 73 ? -3.959 -7.853 18.185 1.00 90.94 73 VAL A O 1
ATOM 550 N N . LEU A 1 74 ? -3.147 -5.853 17.586 1.00 89.38 74 LEU A N 1
ATOM 551 C CA . LEU A 1 74 ? -3.656 -5.165 18.777 1.00 89.38 74 LEU A CA 1
ATOM 552 C C . LEU A 1 74 ? -5.180 -5.289 18.900 1.00 89.38 74 LEU A C 1
ATOM 554 O O . LEU A 1 74 ? -5.704 -5.479 20.001 1.00 89.38 74 LEU A O 1
ATOM 558 N N . LEU A 1 75 ? -5.891 -5.209 17.775 1.00 86.69 75 LEU A N 1
ATOM 559 C CA . LEU A 1 75 ? -7.341 -5.342 17.715 1.00 86.69 75 LEU A CA 1
ATOM 560 C C . LEU A 1 75 ? -7.802 -6.788 17.958 1.00 86.69 75 LEU A C 1
ATOM 562 O O . LEU A 1 75 ? -8.774 -7.013 18.683 1.00 86.69 75 LEU A O 1
ATOM 566 N N . ALA A 1 76 ? -7.067 -7.771 17.441 1.00 89.31 76 ALA A N 1
ATOM 567 C CA . ALA A 1 76 ? -7.297 -9.186 17.700 1.00 89.31 76 ALA A CA 1
ATOM 568 C C . ALA A 1 76 ? -7.130 -9.512 19.192 1.00 89.31 76 ALA A C 1
ATOM 570 O O . ALA A 1 76 ? -7.999 -10.154 19.779 1.00 89.31 76 ALA A O 1
ATOM 571 N N . LEU A 1 77 ? -6.075 -9.001 19.833 1.00 91.12 77 LEU A N 1
ATOM 572 C CA . LEU A 1 77 ? -5.806 -9.240 21.254 1.00 91.12 77 LEU A CA 1
ATOM 573 C C . LEU A 1 77 ? -6.824 -8.550 22.170 1.00 91.12 77 LEU A C 1
ATOM 575 O O . LEU A 1 77 ? -7.319 -9.161 23.113 1.00 91.12 77 LEU A O 1
ATOM 579 N N . LYS A 1 78 ? -7.163 -7.282 21.902 1.00 89.00 78 LYS A N 1
ATOM 580 C CA . LYS A 1 78 ? -8.037 -6.494 22.791 1.00 89.00 78 LYS A CA 1
ATOM 581 C C . LYS A 1 78 ? -9.528 -6.698 22.543 1.00 89.00 78 LYS A C 1
ATOM 583 O O . LYS A 1 78 ? -10.323 -6.530 23.463 1.00 89.00 78 LYS A O 1
ATOM 588 N N . ARG A 1 79 ? -9.929 -6.975 21.301 1.00 86.69 79 ARG A N 1
ATOM 589 C CA . ARG A 1 79 ? -11.340 -6.996 20.874 1.00 86.69 79 ARG A CA 1
ATOM 590 C C . ARG A 1 79 ? -11.749 -8.296 20.178 1.00 86.69 79 ARG A C 1
ATOM 592 O O . ARG A 1 79 ? -12.889 -8.387 19.741 1.00 86.69 79 ARG A O 1
ATOM 599 N N . ARG A 1 80 ? -10.856 -9.293 20.079 1.00 86.25 80 ARG A N 1
ATOM 600 C CA . ARG A 1 80 ? -11.087 -10.566 19.364 1.00 86.25 80 ARG A CA 1
ATOM 601 C C . ARG A 1 80 ? -11.557 -10.379 17.920 1.00 86.25 80 ARG A C 1
ATOM 603 O O . ARG A 1 80 ? -12.324 -11.184 17.403 1.00 86.25 80 ARG A O 1
ATOM 610 N N . PHE A 1 81 ? -11.074 -9.328 17.260 1.00 87.50 81 PHE A N 1
ATOM 611 C CA . PHE A 1 81 ? -11.379 -9.052 15.861 1.00 87.50 81 PHE A CA 1
ATOM 612 C C . PHE A 1 81 ? -10.120 -9.257 14.998 1.00 87.50 81 PHE A C 1
ATOM 614 O O . PHE A 1 81 ? -9.328 -8.328 14.841 1.00 87.50 81 PHE A O 1
ATOM 621 N N . PRO A 1 82 ? -9.892 -10.473 14.463 1.00 85.44 82 PRO A N 1
ATOM 622 C CA . PRO A 1 82 ? -8.667 -10.808 13.735 1.00 85.44 82 PRO A CA 1
ATOM 623 C C . PRO A 1 82 ? -8.704 -10.420 12.252 1.00 85.44 82 PRO A C 1
ATOM 625 O O . PRO A 1 82 ? -7.683 -10.503 11.579 1.00 85.44 82 PRO A O 1
ATOM 628 N N . TRP A 1 83 ? -9.851 -10.000 11.715 1.00 84.50 83 TRP A N 1
ATOM 629 C CA . TRP A 1 83 ? -10.036 -9.827 10.270 1.00 84.50 83 TRP A CA 1
ATOM 630 C C . TRP A 1 83 ? -9.106 -8.782 9.646 1.00 84.50 83 TRP A C 1
ATOM 632 O O . TRP A 1 83 ? -8.592 -8.995 8.553 1.00 84.50 83 TRP A O 1
ATOM 642 N N . MET A 1 84 ? -8.812 -7.697 10.367 1.00 83.31 84 MET A N 1
ATOM 643 C CA . MET A 1 84 ? -7.851 -6.685 9.916 1.00 83.31 84 MET A CA 1
ATOM 644 C C . MET A 1 84 ? -6.417 -7.241 9.843 1.00 83.31 84 MET A C 1
ATOM 646 O O . MET A 1 84 ? -5.680 -6.940 8.908 1.00 83.31 84 MET A O 1
ATOM 650 N N . MET A 1 85 ? -6.035 -8.097 10.797 1.00 88.62 85 MET A N 1
ATOM 651 C CA . MET A 1 85 ? -4.740 -8.784 10.796 1.00 88.62 85 MET A CA 1
ATOM 652 C C . MET A 1 85 ? -4.646 -9.776 9.633 1.00 88.62 85 MET A C 1
ATOM 654 O O . MET A 1 85 ? -3.647 -9.789 8.922 1.00 88.62 85 MET A O 1
ATOM 658 N N . LEU A 1 86 ? -5.694 -10.580 9.420 1.00 87.44 86 LEU A N 1
ATOM 659 C CA . LEU A 1 86 ? -5.743 -11.564 8.338 1.00 87.44 86 LEU A CA 1
ATOM 660 C C . LEU A 1 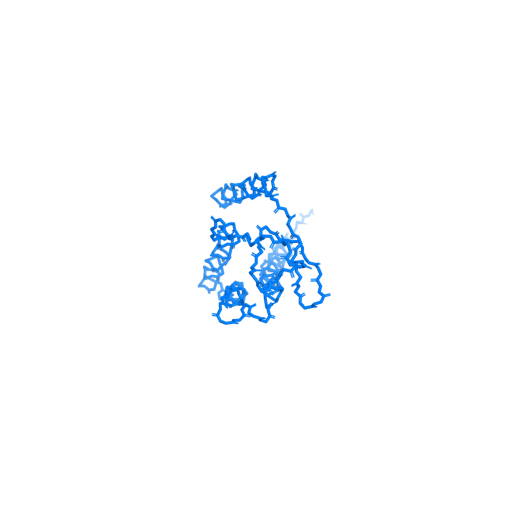86 ? -5.655 -10.900 6.959 1.00 87.44 86 LEU A C 1
ATOM 662 O O . LEU A 1 86 ? -4.919 -11.394 6.113 1.00 87.44 86 LEU A O 1
ATOM 666 N N . GLY A 1 87 ? -6.330 -9.763 6.753 1.00 85.25 87 GLY A N 1
ATOM 667 C CA . GLY A 1 87 ? -6.226 -8.991 5.510 1.00 85.25 87 GLY A CA 1
ATOM 668 C C . GLY A 1 87 ? -4.804 -8.487 5.240 1.00 85.25 87 GLY A C 1
ATOM 669 O O . GLY A 1 87 ? -4.289 -8.660 4.138 1.00 85.25 87 GLY A O 1
ATOM 670 N N . GLY A 1 88 ? -4.132 -7.937 6.260 1.00 85.00 88 GLY A N 1
ATOM 671 C CA . GLY A 1 88 ? -2.739 -7.488 6.140 1.00 85.00 88 GLY A CA 1
ATOM 672 C C . GLY A 1 88 ? -1.751 -8.632 5.880 1.00 85.00 88 GLY A C 1
ATOM 673 O O . GLY A 1 88 ? -0.878 -8.510 5.025 1.00 85.00 88 GLY A O 1
ATOM 674 N N . ILE A 1 89 ? -1.911 -9.769 6.565 1.00 88.31 89 ILE A N 1
ATOM 675 C CA . ILE A 1 89 ? -1.083 -10.964 6.333 1.00 88.31 89 ILE A CA 1
ATOM 676 C C . ILE A 1 89 ? -1.315 -11.515 4.924 1.00 88.31 89 ILE A C 1
ATOM 678 O O . ILE A 1 89 ? -0.349 -11.843 4.241 1.00 88.31 89 ILE A O 1
ATOM 682 N N . ALA A 1 90 ? -2.568 -11.593 4.469 1.00 85.94 90 ALA A N 1
ATOM 683 C CA . ALA A 1 90 ? -2.893 -12.065 3.127 1.00 85.94 90 ALA A CA 1
ATOM 684 C C . ALA A 1 90 ? -2.214 -11.210 2.046 1.00 85.94 90 ALA A C 1
ATOM 686 O O . ALA A 1 90 ? -1.613 -11.769 1.133 1.00 85.94 90 ALA A O 1
ATOM 687 N N . MET A 1 91 ? -2.231 -9.880 2.198 1.00 84.94 91 MET A N 1
ATOM 688 C CA . MET A 1 91 ? -1.516 -8.955 1.312 1.00 84.94 91 MET A CA 1
ATOM 689 C C . MET A 1 91 ? 0.008 -9.151 1.358 1.00 84.94 91 MET A C 1
ATOM 691 O O . MET A 1 91 ? 0.674 -9.151 0.325 1.00 84.94 91 MET A O 1
ATOM 695 N N . PHE A 1 92 ? 0.584 -9.338 2.547 1.00 86.31 92 PHE A N 1
ATOM 696 C CA . PHE A 1 92 ? 2.024 -9.568 2.675 1.00 86.31 92 PHE A CA 1
ATOM 697 C C . PHE A 1 92 ? 2.453 -10.884 2.009 1.00 86.31 92 PHE A C 1
ATOM 699 O O . PHE A 1 92 ? 3.457 -10.939 1.303 1.00 86.31 92 PHE A O 1
ATOM 706 N N . VAL A 1 93 ? 1.663 -11.947 2.184 1.00 85.06 93 VAL A N 1
ATOM 707 C CA . VAL A 1 93 ? 1.927 -13.256 1.573 1.00 85.06 93 VAL A CA 1
ATOM 708 C C . VAL A 1 93 ? 1.733 -13.206 0.059 1.00 85.06 93 VAL A C 1
ATOM 710 O O . VAL A 1 93 ? 2.546 -13.780 -0.660 1.00 85.06 93 VAL A O 1
ATOM 713 N N . SER A 1 94 ? 0.724 -12.492 -0.454 1.00 79.38 94 SER A N 1
ATOM 714 C CA . SER A 1 94 ? 0.532 -12.354 -1.904 1.00 79.38 94 SER A CA 1
ATOM 715 C C . SER A 1 94 ? 1.705 -11.654 -2.591 1.00 79.38 94 SER A C 1
ATOM 717 O O . SER A 1 94 ? 2.050 -12.025 -3.711 1.00 79.38 94 SER A O 1
ATOM 719 N N . ALA A 1 95 ? 2.345 -10.713 -1.892 1.00 75.69 95 ALA A N 1
ATOM 720 C CA . ALA A 1 95 ? 3.479 -9.941 -2.391 1.00 75.69 95 ALA A CA 1
ATOM 721 C C . ALA A 1 95 ? 4.839 -10.658 -2.282 1.00 75.69 95 ALA A C 1
ATOM 723 O O . ALA A 1 95 ? 5.841 -10.154 -2.792 1.00 75.69 95 ALA A O 1
ATOM 724 N N . THR A 1 96 ? 4.919 -11.829 -1.634 1.00 78.62 96 THR A N 1
ATOM 725 C CA . THR A 1 96 ? 6.178 -12.588 -1.514 1.00 78.62 96 THR A CA 1
ATOM 726 C C . THR A 1 96 ? 6.302 -13.683 -2.588 1.00 78.62 96 THR A C 1
ATOM 728 O O . THR A 1 96 ? 5.307 -14.286 -3.006 1.00 78.62 96 THR A O 1
ATOM 731 N N . PRO A 1 97 ? 7.519 -13.987 -3.083 1.00 69.75 97 PRO A N 1
ATOM 732 C CA . PRO A 1 97 ? 7.749 -15.161 -3.926 1.00 69.75 97 PRO A CA 1
ATOM 733 C C . PRO A 1 97 ? 7.391 -16.450 -3.160 1.00 69.75 97 PRO A C 1
ATOM 735 O O . PRO A 1 97 ? 7.760 -16.560 -1.992 1.00 69.75 97 PRO A O 1
ATOM 738 N N . PRO A 1 98 ? 6.716 -17.449 -3.767 1.00 67.88 98 PRO A N 1
ATOM 739 C CA . PRO A 1 98 ? 6.394 -17.604 -5.191 1.00 67.88 98 PRO A CA 1
ATOM 740 C C . PRO A 1 98 ? 5.046 -16.997 -5.627 1.00 67.88 98 PRO A C 1
ATOM 742 O O . PRO A 1 98 ? 4.758 -16.983 -6.823 1.00 67.88 98 PRO A O 1
ATOM 745 N N . MET A 1 99 ? 4.226 -16.503 -4.694 1.00 64.25 99 MET A N 1
ATOM 746 C CA . MET A 1 99 ? 2.849 -16.041 -4.944 1.00 64.25 99 MET A CA 1
ATOM 747 C C . MET A 1 99 ? 2.787 -14.788 -5.828 1.00 64.25 99 MET A C 1
ATOM 749 O O . MET A 1 99 ? 1.852 -14.647 -6.618 1.00 64.25 99 MET A O 1
ATOM 753 N N . MET A 1 100 ? 3.834 -13.957 -5.791 1.00 63.25 100 MET A N 1
ATOM 754 C CA . MET A 1 100 ? 3.991 -12.785 -6.662 1.00 63.25 100 MET A CA 1
ATOM 755 C C . MET A 1 100 ? 3.884 -13.133 -8.162 1.00 63.25 100 MET A C 1
ATOM 757 O O . MET A 1 100 ? 3.417 -12.319 -8.956 1.00 63.25 100 MET A O 1
ATOM 761 N N . ARG A 1 101 ? 4.240 -14.367 -8.569 1.00 59.97 101 ARG A N 1
ATOM 762 C CA . ARG A 1 101 ? 4.106 -14.829 -9.968 1.00 59.97 101 ARG A CA 1
ATOM 763 C C . ARG A 1 101 ? 2.665 -14.799 -10.474 1.00 59.97 101 ARG A C 1
ATOM 765 O O . ARG A 1 101 ? 2.450 -14.581 -11.660 1.00 59.97 101 ARG A O 1
ATOM 772 N N . TYR A 1 102 ? 1.694 -14.989 -9.584 1.00 65.06 102 TYR A N 1
ATOM 773 C CA . TYR A 1 102 ? 0.273 -14.998 -9.926 1.00 65.06 102 TYR A CA 1
ATOM 774 C C . TYR A 1 102 ? -0.372 -13.605 -9.858 1.00 65.06 102 TYR A C 1
ATOM 776 O O . TYR A 1 102 ? -1.591 -13.509 -9.968 1.00 65.06 102 TYR A O 1
ATOM 784 N N . LYS A 1 103 ? 0.415 -12.527 -9.666 1.00 62.16 103 LYS A N 1
ATOM 785 C CA . LYS A 1 103 ? -0.084 -11.143 -9.512 1.00 62.16 103 LYS A CA 1
ATOM 786 C C . LYS A 1 103 ? -1.236 -11.034 -8.503 1.00 62.16 103 LYS A C 1
ATOM 788 O O . LYS A 1 103 ? -2.179 -10.261 -8.674 1.00 62.16 103 LYS A O 1
ATOM 793 N N . LEU A 1 104 ? -1.137 -11.791 -7.411 1.00 60.72 104 LEU A N 1
ATOM 794 C CA . LEU A 1 104 ? -2.091 -11.727 -6.303 1.00 60.72 104 LEU A CA 1
ATOM 795 C C . LEU A 1 104 ? -1.992 -10.406 -5.519 1.00 60.72 104 LEU A C 1
ATOM 797 O O . LEU A 1 104 ? -2.775 -10.196 -4.601 1.00 60.72 104 LEU A O 1
ATOM 801 N N . ASP A 1 105 ? -1.093 -9.497 -5.894 1.00 61.97 105 ASP A N 1
ATOM 802 C CA . ASP A 1 105 ? -0.969 -8.157 -5.313 1.00 61.97 105 ASP A CA 1
ATOM 803 C C . ASP A 1 105 ? -2.303 -7.387 -5.347 1.00 61.97 105 ASP A C 1
ATOM 805 O O . ASP A 1 105 ? -2.716 -6.827 -4.333 1.00 61.97 105 ASP A O 1
ATOM 809 N N . ASN A 1 106 ? -3.051 -7.472 -6.457 1.00 70.44 106 ASN A N 1
ATOM 810 C CA . ASN A 1 106 ? -4.393 -6.879 -6.561 1.00 70.44 106 ASN A CA 1
ATOM 811 C C . ASN A 1 106 ? -5.404 -7.541 -5.604 1.00 70.44 106 ASN A C 1
ATOM 813 O O . ASN A 1 106 ? -6.325 -6.891 -5.117 1.00 70.44 106 ASN A O 1
ATOM 817 N N . LEU A 1 107 ? -5.254 -8.840 -5.317 1.00 73.81 107 LEU A N 1
ATOM 818 C CA . LEU A 1 107 ? -6.087 -9.531 -4.327 1.00 73.81 107 LEU A CA 1
ATOM 819 C C . LEU A 1 107 ? -5.729 -9.079 -2.902 1.00 73.81 107 LEU A C 1
ATOM 821 O O . LEU A 1 107 ? -6.612 -8.948 -2.056 1.00 73.81 107 LEU A O 1
ATOM 825 N N . GLY A 1 108 ? -4.449 -8.797 -2.649 1.00 71.75 108 GLY A N 1
ATOM 826 C CA . GLY A 1 108 ? -3.966 -8.214 -1.401 1.00 71.75 108 GLY A CA 1
ATOM 827 C C . GLY A 1 108 ? -4.626 -6.870 -1.084 1.00 71.75 108 GLY A C 1
ATOM 828 O O . GLY A 1 108 ? -5.086 -6.669 0.042 1.00 71.75 108 GLY A O 1
ATOM 829 N N . GLU A 1 109 ? -4.770 -5.990 -2.081 1.00 78.06 109 GLU A N 1
ATOM 830 C CA . GLU A 1 109 ? -5.493 -4.715 -1.937 1.00 78.06 109 GLU A CA 1
ATOM 831 C C . GLU A 1 109 ? -6.967 -4.915 -1.557 1.00 78.06 109 GLU A C 1
ATOM 833 O O . GLU A 1 109 ? -7.499 -4.228 -0.679 1.00 78.06 109 GLU A O 1
ATOM 838 N N . VAL A 1 110 ? -7.636 -5.894 -2.169 1.00 83.06 110 VAL A N 1
ATOM 839 C CA . VAL A 1 110 ? -9.024 -6.230 -1.821 1.00 83.06 110 VAL A CA 1
ATOM 840 C C . VAL A 1 110 ? -9.104 -6.776 -0.394 1.00 83.06 110 VAL A C 1
ATOM 842 O O . VAL A 1 110 ? -9.980 -6.370 0.370 1.00 83.06 110 VAL A O 1
ATOM 845 N N . ALA A 1 111 ? -8.177 -7.651 0.000 1.00 80.75 111 ALA A N 1
ATOM 846 C CA . ALA A 1 111 ? -8.152 -8.261 1.326 1.00 80.75 111 ALA A CA 1
ATOM 847 C C . ALA A 1 111 ? -7.924 -7.230 2.442 1.00 80.75 111 ALA A C 1
ATOM 849 O O . ALA A 1 111 ? -8.624 -7.256 3.461 1.00 80.75 111 ALA A O 1
ATOM 850 N N . ILE A 1 112 ? -6.985 -6.297 2.254 1.00 79.94 112 ILE A N 1
ATOM 851 C CA . ILE A 1 112 ? -6.705 -5.252 3.244 1.00 79.94 112 ILE A CA 1
ATOM 852 C C . ILE A 1 112 ? -7.870 -4.258 3.342 1.00 79.94 112 ILE A C 1
ATOM 854 O O . ILE A 1 112 ? -8.303 -3.927 4.448 1.00 79.94 112 ILE A O 1
ATOM 858 N N . THR A 1 113 ? -8.450 -3.864 2.203 1.00 83.69 113 THR A N 1
ATOM 859 C CA . THR A 1 113 ? -9.597 -2.945 2.140 1.00 83.69 113 THR A CA 1
ATOM 860 C C . THR A 1 113 ? -10.822 -3.557 2.807 1.00 83.69 113 THR A C 1
ATOM 862 O O . THR A 1 113 ? -11.456 -2.917 3.647 1.00 83.69 113 THR A O 1
ATOM 865 N N . LEU A 1 114 ? -11.123 -4.823 2.510 1.00 84.56 114 LEU A N 1
ATOM 866 C CA . LEU A 1 114 ? -12.228 -5.542 3.136 1.00 84.56 114 LEU A CA 1
ATOM 867 C C . LEU A 1 114 ? -12.021 -5.669 4.651 1.00 84.56 114 LEU A C 1
ATOM 869 O O . LEU A 1 114 ? -12.945 -5.407 5.417 1.00 84.56 114 LEU A O 1
ATOM 873 N N . GLY A 1 115 ? -10.803 -5.994 5.097 1.00 81.06 115 GLY A N 1
ATOM 874 C CA . GLY A 1 115 ? -10.464 -6.068 6.520 1.00 81.06 115 GLY A CA 1
ATOM 875 C C . GLY A 1 115 ? -10.693 -4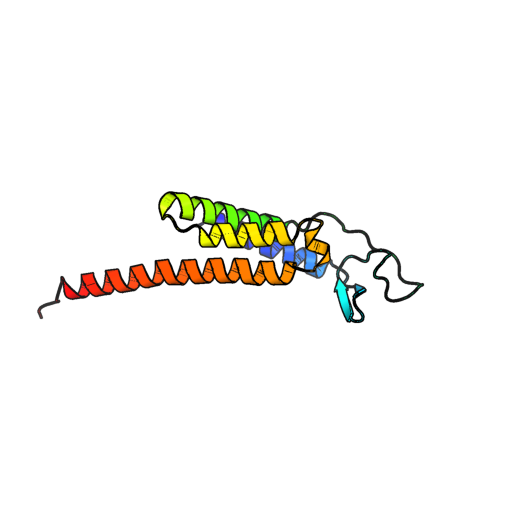.745 7.260 1.00 81.06 115 GLY A C 1
ATOM 876 O O . GLY A 1 115 ? -11.240 -4.744 8.367 1.00 81.06 115 GLY A O 1
ATOM 877 N N . VAL A 1 116 ? -10.335 -3.618 6.637 1.00 82.88 116 VAL A N 1
ATOM 878 C CA . VAL A 1 116 ? -10.573 -2.269 7.177 1.00 82.88 116 VAL A CA 1
ATOM 879 C C . VAL A 1 116 ? -12.064 -1.926 7.182 1.00 82.88 116 VAL A C 1
ATOM 881 O O . VAL A 1 116 ? -12.574 -1.481 8.210 1.00 82.88 116 VAL A O 1
ATOM 884 N N . ILE A 1 117 ? -12.790 -2.177 6.089 1.00 86.56 117 ILE A N 1
ATOM 885 C CA . ILE A 1 117 ? -14.238 -1.927 6.006 1.00 86.56 117 ILE A CA 1
ATOM 886 C C . ILE A 1 117 ? -14.985 -2.737 7.067 1.00 86.56 117 ILE A C 1
ATOM 888 O O . ILE A 1 117 ? -15.822 -2.187 7.781 1.00 86.56 117 ILE A O 1
ATOM 892 N N . CYS A 1 118 ? -14.659 -4.021 7.232 1.00 83.38 118 CYS A N 1
ATOM 893 C CA . CYS A 1 118 ? -15.259 -4.862 8.263 1.00 83.38 118 CYS A CA 1
ATOM 894 C C . CYS A 1 118 ? -14.967 -4.330 9.673 1.00 83.38 118 CYS A C 1
ATOM 896 O O . CYS A 1 118 ? -15.861 -4.344 10.521 1.00 83.38 118 CYS A O 1
ATOM 898 N N . ALA A 1 119 ? -13.750 -3.836 9.931 1.00 83.56 119 ALA A N 1
ATOM 899 C CA . ALA A 1 119 ? -13.414 -3.214 11.210 1.00 83.56 119 ALA A CA 1
ATOM 900 C C . ALA A 1 119 ? -14.271 -1.962 11.456 1.00 83.56 119 ALA A C 1
ATOM 902 O O . ALA A 1 119 ? -14.898 -1.840 12.509 1.00 83.56 119 ALA A O 1
ATOM 903 N N . ILE A 1 120 ? -14.354 -1.062 10.472 1.00 84.38 120 ILE A N 1
ATOM 904 C CA . ILE A 1 120 ? -15.164 0.157 10.566 1.00 84.38 120 ILE A CA 1
ATOM 905 C C . ILE A 1 120 ? -16.630 -0.203 10.806 1.00 84.38 120 ILE A C 1
ATOM 907 O O . ILE A 1 120 ? -17.221 0.293 11.759 1.00 84.38 120 ILE A O 1
ATOM 911 N N . ALA A 1 121 ? -17.204 -1.104 10.010 1.00 84.69 121 ALA A N 1
ATOM 912 C CA . ALA A 1 121 ? -18.600 -1.512 10.141 1.00 84.69 121 ALA A CA 1
ATOM 913 C C . ALA A 1 121 ? -18.907 -2.091 11.534 1.00 84.69 121 ALA A C 1
ATOM 915 O O . ALA A 1 121 ? -19.919 -1.741 12.144 1.00 84.69 121 ALA A O 1
ATOM 916 N N . HIS A 1 122 ? -18.015 -2.930 12.069 1.00 82.06 122 HIS A N 1
ATOM 917 C CA . HIS A 1 122 ? -18.196 -3.551 13.379 1.00 82.06 122 HIS A CA 1
ATOM 918 C C . HIS A 1 122 ? -18.135 -2.531 14.526 1.00 82.06 122 HIS A C 1
ATOM 920 O O . HIS A 1 122 ? -19.006 -2.519 15.396 1.00 82.06 122 HIS A O 1
ATOM 926 N N . PHE A 1 123 ? -17.129 -1.650 14.529 1.00 80.94 123 PHE A N 1
ATOM 927 C CA . PHE A 1 123 ? -16.911 -0.718 15.640 1.00 80.94 123 PHE A CA 1
ATOM 928 C C . PHE A 1 123 ? -17.739 0.569 15.535 1.00 80.94 123 PHE A C 1
ATOM 930 O O . PHE A 1 123 ? -18.190 1.074 16.564 1.00 80.94 123 PHE A O 1
ATOM 937 N N . ALA A 1 124 ? -18.008 1.076 14.329 1.00 81.56 124 ALA A N 1
ATOM 938 C CA . ALA A 1 124 ? -18.890 2.227 14.137 1.00 81.56 124 ALA A CA 1
ATOM 939 C C . ALA A 1 124 ? -20.350 1.862 14.443 1.00 81.56 124 ALA A C 1
ATOM 941 O O . ALA A 1 124 ? -21.010 2.580 15.190 1.00 81.56 124 ALA A O 1
ATOM 942 N N . GLY A 1 125 ? -20.832 0.704 13.971 1.00 70.31 125 GLY A N 1
ATOM 943 C CA . GLY A 1 125 ? -22.192 0.237 14.259 1.00 70.31 125 GLY A CA 1
ATOM 944 C C . GLY A 1 125 ? -22.442 -0.034 15.749 1.00 70.31 125 GLY A C 1
ATOM 945 O O . GLY A 1 125 ? -23.534 0.235 16.257 1.00 70.31 125 GLY A O 1
ATOM 946 N N . ALA A 1 126 ? -21.425 -0.507 16.478 1.00 62.38 126 ALA A N 1
ATOM 947 C CA . ALA A 1 126 ? -21.494 -0.670 17.929 1.00 62.38 126 ALA A CA 1
ATOM 948 C C . ALA A 1 126 ? -21.634 0.678 18.664 1.00 62.38 126 ALA A C 1
ATOM 950 O O . ALA A 1 126 ? -22.418 0.781 19.608 1.00 62.38 126 ALA A O 1
ATOM 951 N N . ALA A 1 127 ? -20.929 1.721 18.212 1.00 62.22 127 ALA A N 1
ATOM 952 C CA . ALA A 1 127 ? -21.012 3.060 18.795 1.00 62.22 127 ALA A CA 1
ATOM 953 C C . ALA A 1 127 ? -22.379 3.721 18.547 1.00 62.22 127 ALA A C 1
ATOM 955 O O . ALA A 1 127 ? -22.958 4.303 19.465 1.00 62.22 127 ALA A O 1
ATOM 956 N N . THR A 1 128 ? -22.937 3.580 17.339 1.00 71.06 128 THR A N 1
ATOM 957 C CA . THR A 1 128 ? -24.269 4.115 17.011 1.00 71.06 128 THR A CA 1
ATOM 958 C C . THR A 1 128 ? -25.360 3.451 17.849 1.00 71.06 128 THR A C 1
ATOM 960 O O . THR A 1 128 ? -26.215 4.139 18.401 1.00 71.06 128 THR A O 1
ATOM 963 N N . ARG A 1 129 ? -25.303 2.120 18.010 1.00 69.31 129 ARG A N 1
ATOM 964 C CA . ARG A 1 129 ? -26.244 1.381 18.867 1.00 69.31 129 ARG A CA 1
ATOM 965 C C . ARG A 1 129 ? -26.130 1.775 20.337 1.00 69.31 129 ARG A C 1
ATOM 967 O O . ARG A 1 129 ? -27.153 1.963 20.982 1.00 69.31 129 ARG A O 1
ATOM 974 N N . PHE A 1 130 ? -24.915 1.938 20.857 1.00 66.81 130 PHE A N 1
ATOM 975 C CA . PHE A 1 130 ? -24.704 2.366 22.242 1.00 66.81 130 PHE A CA 1
ATOM 976 C C . PHE A 1 130 ? -25.274 3.767 22.512 1.00 66.81 130 PHE A C 1
ATOM 978 O O . PHE A 1 130 ? -25.960 3.971 23.512 1.00 66.81 130 PHE A O 1
ATOM 985 N N . ASN A 1 131 ? -25.048 4.718 21.601 1.00 72.44 131 ASN A N 1
ATOM 986 C CA . ASN A 1 131 ? -25.597 6.070 21.723 1.00 72.44 131 ASN A CA 1
ATOM 987 C C . ASN A 1 131 ? -27.129 6.089 21.633 1.00 72.44 131 ASN A C 1
ATOM 989 O O . ASN A 1 131 ? -27.764 6.832 22.376 1.00 72.44 131 ASN A O 1
ATOM 993 N N . ALA A 1 132 ? -27.721 5.255 20.773 1.00 73.25 132 ALA A N 1
ATOM 994 C CA . ALA A 1 132 ? -29.173 5.133 20.662 1.00 73.25 132 ALA A CA 1
ATOM 995 C C . ALA A 1 132 ? -29.814 4.569 21.942 1.00 73.25 132 ALA A C 1
ATOM 997 O O . ALA A 1 132 ? -30.827 5.092 22.393 1.00 73.25 132 ALA A O 1
ATOM 998 N N . VAL A 1 133 ? -29.205 3.551 22.561 1.00 74.69 133 VAL A N 1
ATOM 999 C CA . VAL A 1 133 ? -29.673 3.004 23.849 1.00 74.69 133 VAL A CA 1
ATOM 1000 C C . VAL A 1 133 ? -29.569 4.059 24.954 1.00 74.69 133 VAL A C 1
ATOM 1002 O O . VAL A 1 133 ? -30.548 4.322 25.641 1.00 74.69 133 VAL A O 1
ATOM 1005 N N . ARG A 1 134 ? -28.429 4.754 25.056 1.00 75.19 134 ARG A N 1
ATOM 1006 C CA . ARG A 1 134 ? -28.222 5.807 26.063 1.00 75.19 134 ARG A CA 1
ATOM 1007 C C . ARG A 1 134 ? -29.201 6.980 25.933 1.00 75.19 134 ARG A C 1
ATOM 1009 O O . ARG A 1 134 ? -29.583 7.557 26.945 1.00 75.19 134 ARG A O 1
ATOM 1016 N N . ALA A 1 135 ? -29.579 7.348 24.710 1.00 75.50 135 ALA A N 1
ATOM 1017 C CA . ALA A 1 135 ? -30.584 8.383 24.466 1.00 75.50 135 ALA A CA 1
ATOM 1018 C C . ALA A 1 135 ? -31.996 7.938 24.884 1.00 75.50 135 ALA A C 1
ATOM 1020 O O . ALA A 1 135 ? -32.797 8.768 25.295 1.00 75.50 135 ALA A O 1
ATOM 1021 N N . ASN A 1 136 ? -32.286 6.637 24.808 1.00 76.94 136 ASN A N 1
ATOM 1022 C CA . ASN A 1 136 ? -33.570 6.073 25.219 1.00 76.94 136 ASN A CA 1
ATOM 1023 C C . ASN A 1 136 ? -33.682 5.931 26.751 1.00 76.94 136 ASN A C 1
ATOM 1025 O O . ASN A 1 136 ? -34.770 6.066 27.299 1.00 76.94 136 ASN A O 1
ATOM 1029 N N . ASP A 1 137 ? 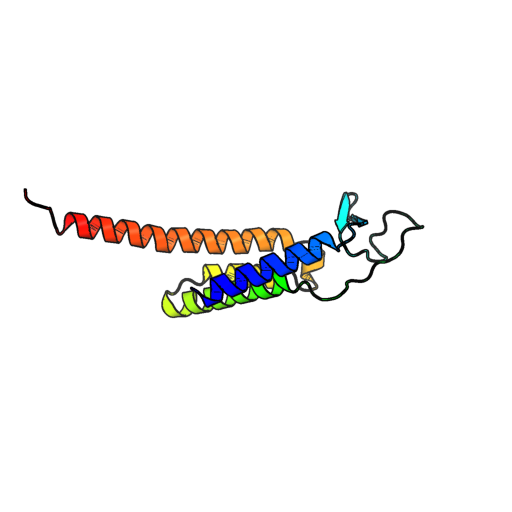-32.557 5.701 27.440 1.00 77.19 137 ASP A N 1
ATOM 1030 C CA . ASP A 1 137 ? -32.504 5.559 28.905 1.00 77.19 137 ASP A CA 1
ATOM 1031 C C . ASP A 1 137 ? -32.555 6.904 29.659 1.00 77.19 137 ASP A C 1
ATOM 1033 O O . ASP A 1 137 ? -32.897 6.934 30.838 1.00 77.19 137 ASP A O 1
ATOM 1037 N N . ASN A 1 138 ? -32.243 8.021 28.991 1.00 70.38 138 ASN A N 1
ATOM 1038 C CA . ASN A 1 138 ? -32.375 9.379 29.529 1.00 70.38 138 ASN A CA 1
ATOM 1039 C C . ASN A 1 138 ? -33.320 10.207 28.642 1.00 70.38 138 ASN A C 1
ATOM 1041 O O . ASN A 1 138 ? -32.845 11.083 27.910 1.00 70.38 138 ASN A O 1
ATOM 1045 N N . PRO A 1 139 ? -34.642 9.956 28.678 1.00 69.88 139 PRO A N 1
ATOM 1046 C CA . PRO A 1 139 ? -35.577 10.850 28.020 1.00 69.88 139 PRO A CA 1
ATOM 1047 C C . PRO A 1 139 ? -35.441 12.228 28.673 1.00 69.88 139 PRO A C 1
ATOM 1049 O O . PRO A 1 139 ? -35.616 12.376 29.883 1.00 69.88 139 PRO A O 1
ATOM 1052 N N . VAL A 1 140 ? -35.069 13.234 27.881 1.00 69.81 140 VAL A N 1
ATOM 1053 C CA . VAL A 1 140 ? -35.170 14.633 28.298 1.00 69.81 140 VAL A CA 1
ATOM 1054 C C . VAL A 1 140 ? -36.663 14.899 28.466 1.00 69.81 140 VAL A C 1
ATOM 1056 O O . VAL A 1 140 ? -37.401 14.929 27.485 1.00 69.81 140 VAL A O 1
ATOM 1059 N N . VAL A 1 141 ? -37.117 14.943 29.717 1.00 67.50 141 VAL A N 1
ATOM 1060 C CA . VAL A 1 141 ? -38.485 15.327 30.067 1.00 67.50 141 VAL A CA 1
ATOM 1061 C C . VAL A 1 141 ? -38.486 16.849 30.133 1.00 67.50 141 VAL A C 1
ATOM 1063 O O . VAL A 1 141 ? -37.905 17.410 31.064 1.00 67.50 141 VAL A O 1
ATOM 1066 N N . ASP A 1 142 ? -39.050 17.478 29.103 1.00 58.44 142 ASP A N 1
ATOM 1067 C CA . ASP A 1 142 ? -39.363 18.913 29.077 1.00 58.44 142 ASP A CA 1
ATOM 1068 C C . ASP A 1 142 ? -40.475 19.267 30.081 1.00 58.44 142 ASP A C 1
ATOM 1070 O O . ASP A 1 142 ? -41.404 18.440 30.266 1.00 58.44 142 ASP A O 1
#

Mean predicted aligned error: 9.54 Å